Protein AF-A0A1A8HXJ2-F1 (afdb_monomer_lite)

Secondary structure (DSSP, 8-state):
-----HHHHHHHHHHHHHHHHHHHHTT-EEEEEE-SS-SS---TT----SSGGGEEEEEES-HHHHHHHHHHTTHHHHSTTS-HHHHHHHHHHHHH-HHHHHHHS-TT---SEEEETTEEEE-HHHHHHHHHSS-----SBSEEEE-GGG--EEEE-B-S--SS------HHHHHTT-S--

Radius of gyration: 18.76 Å; chains: 1; bounding box: 54×36×54 Å

Organism: Nothobranchius kuhntae (NCBI:txid321403)

InterPro domains:
  IPR025257 Deubiquitinating enzyme MINDY-3/4, conserved domain [PF13898] (4-172)
  IPR025257 Deubiquitinating enzyme MINDY-3/4, conserved domain [SM01174] (1-181)
  IPR039785 Deubiquitinating enzyme MINDY-3/4 [PTHR12473] (5-169)

Structure (mmCIF, N/CA/C/O backbone):
data_AF-A0A1A8HXJ2-F1
#
_entry.id   AF-A0A1A8HXJ2-F1
#
loop_
_atom_site.group_PDB
_atom_site.id
_atom_site.type_symbol
_atom_site.label_atom_id
_atom_site.label_alt_id
_atom_site.label_comp_id
_atom_site.label_asym_id
_atom_site.label_entity_id
_atom_site.label_seq_id
_atom_site.pdbx_PDB_ins_code
_atom_site.Cartn_x
_atom_site.Cartn_y
_atom_site.Cartn_z
_atom_site.occupancy
_atom_site.B_iso_or_equiv
_atom_site.auth_seq_id
_atom_site.auth_comp_id
_atom_site.auth_asym_id
_atom_site.auth_atom_id
_atom_site.pdbx_PDB_model_num
ATOM 1 N N . LEU A 1 1 ? -24.356 16.789 -7.206 1.00 51.78 1 LEU A N 1
ATOM 2 C CA . LEU A 1 1 ? -23.560 15.773 -6.486 1.00 51.78 1 LEU A CA 1
ATOM 3 C C . LEU A 1 1 ? -24.274 15.536 -5.166 1.00 51.78 1 LEU A C 1
ATOM 5 O O . LEU A 1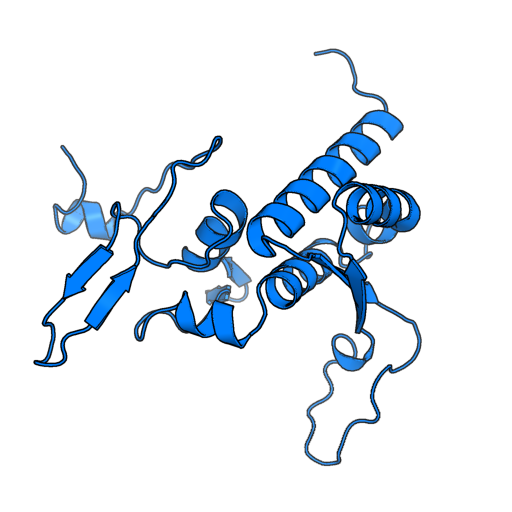 1 ? -24.433 16.498 -4.429 1.00 51.78 1 LEU A O 1
ATOM 9 N N . GLN A 1 2 ? -24.844 14.347 -4.951 1.00 54.75 2 GLN A N 1
ATOM 10 C CA . GLN A 1 2 ? -25.431 13.997 -3.651 1.00 54.75 2 GLN A CA 1
ATOM 11 C C . GLN A 1 2 ? -24.321 14.012 -2.603 1.00 54.75 2 GLN A C 1
ATOM 13 O O . GLN A 1 2 ? -23.221 13.536 -2.878 1.00 54.75 2 GLN A O 1
ATOM 18 N N . ASP A 1 3 ? -24.611 14.597 -1.446 1.00 65.38 3 ASP A N 1
ATOM 19 C CA . ASP A 1 3 ? -23.668 14.667 -0.338 1.00 65.38 3 ASP A CA 1
ATOM 20 C C . ASP A 1 3 ? -23.446 13.241 0.183 1.00 65.38 3 ASP A C 1
ATOM 22 O O . ASP A 1 3 ? -24.370 12.591 0.677 1.00 65.38 3 ASP A O 1
ATOM 26 N N . VAL A 1 4 ? -22.254 12.698 -0.058 1.00 75.69 4 VAL A N 1
ATOM 27 C CA . VAL A 1 4 ? -21.906 11.331 0.339 1.00 75.69 4 VAL A CA 1
ATOM 28 C C . VAL A 1 4 ? -21.724 11.335 1.850 1.00 75.69 4 VAL A C 1
ATOM 30 O O . VAL A 1 4 ? -20.836 12.018 2.361 1.00 75.69 4 VAL A O 1
ATOM 33 N N . GLY A 1 5 ? -22.556 10.574 2.563 1.00 86.25 5 GLY A N 1
ATOM 34 C CA . GLY A 1 5 ? -22.509 10.507 4.020 1.00 86.25 5 GLY A CA 1
ATOM 35 C C . GLY A 1 5 ? -21.140 10.052 4.531 1.00 86.25 5 GLY A C 1
ATOM 36 O O . GLY A 1 5 ? -20.445 9.269 3.883 1.00 86.25 5 GLY A O 1
ATOM 37 N N . GLN A 1 6 ? -20.75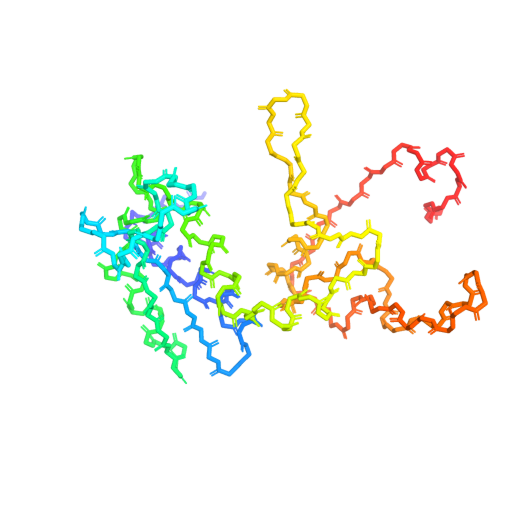7 10.505 5.727 1.00 85.00 6 GLN A N 1
ATOM 38 C CA . GLN A 1 6 ? -19.452 10.198 6.326 1.00 85.00 6 GLN A CA 1
ATOM 39 C C . GLN A 1 6 ? -19.132 8.691 6.348 1.00 85.00 6 GLN A C 1
ATOM 41 O O . GLN A 1 6 ? -18.006 8.294 6.046 1.00 85.00 6 GLN A O 1
ATOM 46 N N . GLY A 1 7 ? -20.124 7.849 6.653 1.00 89.31 7 GLY A N 1
ATOM 47 C CA . GLY A 1 7 ? -19.950 6.394 6.666 1.00 89.31 7 GLY A CA 1
ATOM 48 C C . GLY A 1 7 ? -19.700 5.792 5.280 1.00 89.31 7 GLY A C 1
ATOM 49 O O . GLY A 1 7 ? -19.017 4.777 5.166 1.00 89.31 7 GLY A O 1
ATOM 50 N N . ASP A 1 8 ? -20.201 6.415 4.214 1.00 92.00 8 ASP A N 1
ATOM 51 C CA . ASP A 1 8 ? -19.943 5.965 2.845 1.00 92.00 8 ASP A CA 1
ATOM 52 C C . ASP A 1 8 ? -18.548 6.389 2.376 1.00 92.00 8 ASP A C 1
ATOM 54 O O . ASP A 1 8 ? -17.872 5.614 1.702 1.00 92.00 8 ASP A O 1
ATOM 58 N N . GLN A 1 9 ? -18.062 7.557 2.814 1.00 92.75 9 GLN A N 1
ATOM 59 C CA . GLN A 1 9 ? -16.674 7.979 2.590 1.00 92.75 9 GLN A CA 1
ATOM 60 C C . GLN A 1 9 ? -15.676 7.035 3.274 1.00 92.75 9 GLN A C 1
ATOM 62 O O . GLN A 1 9 ? -14.678 6.650 2.672 1.00 92.75 9 GLN A O 1
ATOM 67 N N . GLU A 1 10 ? -15.951 6.626 4.515 1.00 94.50 10 GLU A N 1
ATOM 68 C CA . GLU A 1 10 ? -15.102 5.691 5.268 1.00 94.50 10 GLU A CA 1
ATOM 69 C C . GLU A 1 10 ? -15.064 4.306 4.616 1.00 94.50 10 GLU A C 1
ATOM 71 O O . GLU A 1 10 ? -13.990 3.728 4.445 1.00 94.50 10 GLU A O 1
ATOM 76 N N . LYS A 1 11 ? -16.217 3.806 4.157 1.00 95.69 11 LYS A N 1
ATOM 77 C CA . LYS A 1 11 ? -16.288 2.561 3.381 1.00 95.69 11 LYS A CA 1
ATOM 78 C C . LYS A 1 11 ? -15.525 2.663 2.064 1.00 95.69 11 LYS A C 1
ATOM 80 O O . LYS A 1 11 ? -14.815 1.724 1.718 1.00 95.69 11 LYS A O 1
ATOM 85 N N . ALA A 1 12 ? -15.673 3.768 1.334 1.00 95.88 12 ALA A N 1
ATOM 86 C CA . ALA A 1 12 ? -14.980 3.981 0.067 1.00 95.88 12 ALA A CA 1
ATOM 87 C C . ALA A 1 12 ? -13.459 4.055 0.263 1.00 95.88 12 ALA A C 1
ATOM 89 O O . ALA A 1 12 ? -12.718 3.424 -0.487 1.00 95.88 12 ALA A O 1
ATOM 90 N N . LEU A 1 13 ? -13.000 4.752 1.307 1.00 95.50 13 LEU A N 1
ATOM 91 C CA . LEU A 1 13 ? -11.587 4.808 1.670 1.00 95.50 13 LEU A CA 1
ATOM 92 C C . LEU A 1 13 ? -11.054 3.415 2.025 1.00 95.50 13 LEU A C 1
ATOM 94 O O . LEU A 1 13 ? -10.042 2.997 1.472 1.00 95.50 13 LEU A O 1
ATOM 98 N N . ALA A 1 14 ? -11.756 2.663 2.878 1.00 97.38 14 ALA A N 1
ATOM 99 C CA . ALA A 1 14 ? -11.346 1.308 3.242 1.00 97.38 14 ALA A CA 1
ATOM 100 C C . ALA A 1 14 ? -11.241 0.385 2.017 1.00 97.38 14 ALA A C 1
ATOM 102 O O . ALA A 1 14 ? -10.279 -0.373 1.903 1.00 97.38 14 ALA A O 1
ATOM 103 N N . VAL A 1 15 ? -12.189 0.488 1.076 1.00 96.75 15 VAL A N 1
ATOM 104 C CA . VAL A 1 15 ? -12.136 -0.234 -0.204 1.00 96.75 15 VAL A CA 1
ATOM 105 C C . VAL A 1 15 ? -10.891 0.166 -0.992 1.00 96.75 15 VAL A C 1
ATOM 107 O O . VAL A 1 15 ? -10.089 -0.708 -1.302 1.00 96.75 15 VAL A O 1
ATOM 110 N N . ALA A 1 16 ? -10.669 1.461 -1.229 1.00 95.38 16 ALA A N 1
ATOM 111 C CA . ALA A 1 16 ? -9.537 1.945 -2.019 1.00 95.38 16 ALA A CA 1
ATOM 112 C C . ALA A 1 16 ? -8.172 1.529 -1.437 1.00 95.38 16 ALA A C 1
ATOM 114 O O . ALA A 1 16 ? -7.292 1.074 -2.175 1.00 95.38 16 ALA A O 1
ATOM 115 N N . LEU A 1 17 ? -7.996 1.634 -0.114 1.00 96.69 17 LEU A N 1
ATOM 116 C CA . LEU A 1 17 ? -6.764 1.210 0.558 1.00 96.69 17 LEU A CA 1
ATOM 117 C C . LEU A 1 17 ? -6.584 -0.312 0.465 1.00 96.69 17 LEU A C 1
ATOM 119 O O . LEU A 1 17 ? -5.492 -0.777 0.142 1.00 96.69 17 LEU A O 1
ATOM 123 N N . SER A 1 18 ? -7.650 -1.088 0.690 1.00 96.94 18 SER A N 1
ATOM 124 C CA . SER A 1 18 ? -7.596 -2.551 0.592 1.00 96.94 18 SER A CA 1
ATOM 125 C C . SER A 1 18 ? -7.310 -3.037 -0.830 1.00 96.94 18 SER A C 1
ATOM 127 O O . SER A 1 18 ? -6.508 -3.949 -1.006 1.00 96.94 18 SER A O 1
ATOM 129 N N . ASP A 1 19 ? -7.896 -2.397 -1.845 1.00 95.25 19 ASP A N 1
ATOM 130 C CA . ASP A 1 19 ? -7.674 -2.710 -3.257 1.00 95.25 19 ASP A CA 1
ATOM 131 C C . ASP A 1 19 ? -6.219 -2.458 -3.647 1.00 95.25 19 ASP A C 1
ATOM 133 O O . ASP A 1 19 ? -5.595 -3.317 -4.267 1.00 95.25 19 ASP A O 1
ATOM 137 N N . SER A 1 20 ? -5.662 -1.325 -3.214 1.00 95.12 20 SER A N 1
ATOM 138 C CA . SER A 1 20 ? -4.266 -0.966 -3.474 1.00 95.12 20 SER A CA 1
ATOM 139 C C . SER A 1 20 ? -3.294 -1.941 -2.806 1.00 95.12 20 SER A C 1
ATOM 141 O O . SER A 1 20 ? -2.362 -2.423 -3.444 1.00 95.12 20 SER A O 1
ATOM 143 N N . LEU A 1 21 ? -3.512 -2.278 -1.529 1.00 97.00 21 LEU A N 1
ATOM 144 C CA . LEU A 1 21 ? -2.646 -3.222 -0.812 1.00 97.00 21 LEU A CA 1
ATOM 145 C C . LEU A 1 21 ? -2.724 -4.626 -1.408 1.00 97.00 21 LEU A C 1
ATOM 147 O O . LEU A 1 21 ? -1.702 -5.299 -1.526 1.00 97.00 21 LEU A O 1
ATOM 151 N N . TRP A 1 22 ? -3.920 -5.051 -1.816 1.00 96.00 22 TRP A N 1
ATOM 152 C CA . TRP A 1 22 ? -4.116 -6.340 -2.465 1.00 96.00 22 TRP A CA 1
ATOM 153 C C . TRP A 1 22 ? -3.438 -6.398 -3.836 1.00 96.00 22 TRP A C 1
ATOM 155 O O . TRP A 1 22 ? -2.777 -7.382 -4.154 1.00 96.00 22 TRP A O 1
ATOM 165 N N . LEU A 1 23 ? -3.546 -5.324 -4.623 1.00 94.44 23 LEU A N 1
ATOM 166 C CA . LEU A 1 23 ? -2.869 -5.193 -5.912 1.00 94.44 23 LEU A CA 1
ATOM 167 C C . LEU A 1 23 ? -1.343 -5.286 -5.764 1.00 94.44 23 LEU A C 1
ATOM 169 O O . LEU A 1 23 ? -0.689 -5.972 -6.542 1.00 94.44 23 LEU A O 1
ATOM 173 N N . VAL A 1 24 ? -0.782 -4.613 -4.758 1.00 94.81 24 VAL A N 1
ATOM 174 C CA . VAL A 1 24 ? 0.665 -4.583 -4.492 1.00 94.81 24 VAL A CA 1
ATOM 175 C C . VAL A 1 24 ? 1.196 -5.913 -3.959 1.00 94.81 24 VAL A C 1
ATOM 177 O O . VAL A 1 24 ? 2.299 -6.341 -4.311 1.00 94.81 24 VAL A O 1
ATOM 180 N N . GLY A 1 25 ? 0.424 -6.541 -3.078 1.00 92.62 25 GLY A N 1
ATOM 181 C CA . GLY A 1 25 ? 0.797 -7.773 -2.403 1.00 92.62 25 GLY A CA 1
ATOM 182 C C . GLY A 1 25 ? 0.562 -9.052 -3.213 1.00 92.62 25 GLY A C 1
ATOM 183 O O . GLY A 1 25 ? 1.208 -10.068 -2.951 1.00 92.62 25 GLY A O 1
ATOM 184 N N . GLU A 1 26 ? -0.304 -8.986 -4.230 1.00 87.06 26 GLU A N 1
ATOM 185 C CA . GLU A 1 26 ? -0.742 -10.073 -5.121 1.00 87.06 26 GLU A CA 1
ATOM 186 C C . GLU A 1 26 ? -1.464 -11.226 -4.393 1.00 87.06 26 GLU A C 1
ATOM 188 O O . GLU A 1 26 ? -2.660 -11.427 -4.597 1.00 87.06 26 GLU A O 1
ATOM 193 N N . GLU A 1 27 ? -0.771 -11.965 -3.523 1.00 87.88 27 GLU A N 1
ATOM 194 C CA . GLU A 1 27 ? -1.320 -13.107 -2.769 1.00 87.88 27 GLU A CA 1
ATOM 195 C C . GLU A 1 27 ? -1.633 -12.777 -1.303 1.00 87.88 27 GLU A C 1
ATOM 197 O O . GLU A 1 27 ? -2.483 -13.417 -0.683 1.00 87.88 27 GLU A O 1
ATOM 202 N N . LYS A 1 28 ? -0.922 -11.804 -0.724 1.00 95.12 28 LYS A N 1
ATOM 203 C CA . LYS A 1 28 ? -1.043 -11.407 0.685 1.00 95.12 28 LYS A CA 1
ATOM 204 C C . LYS A 1 28 ? -0.900 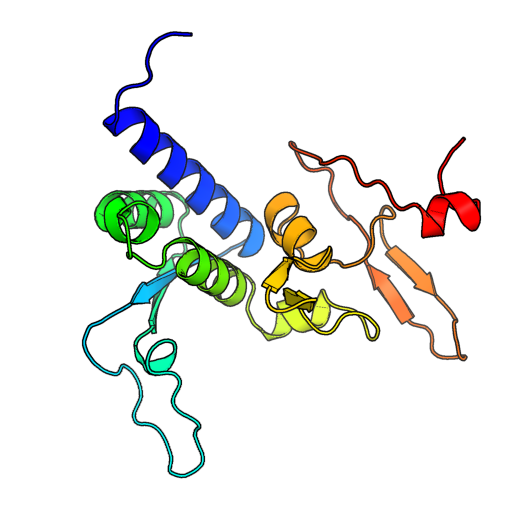-9.907 0.815 1.00 95.12 28 LYS A C 1
ATOM 206 O O . LYS A 1 28 ? -0.098 -9.315 0.109 1.00 95.12 28 LYS A O 1
ATOM 211 N N . ALA A 1 29 ? -1.586 -9.307 1.775 1.00 97.56 29 ALA A N 1
ATOM 212 C CA . ALA A 1 29 ? -1.450 -7.886 2.071 1.00 97.56 29 ALA A CA 1
ATOM 213 C C . ALA A 1 29 ? -1.079 -7.678 3.536 1.00 97.56 29 ALA A C 1
ATOM 215 O O . ALA A 1 29 ? -1.568 -8.386 4.416 1.00 97.56 29 ALA A O 1
ATOM 216 N N . THR A 1 30 ? -0.231 -6.687 3.792 1.00 97.88 30 THR A N 1
ATOM 217 C CA . THR A 1 30 ? 0.185 -6.282 5.133 1.00 97.88 30 THR A CA 1
ATOM 218 C C . THR A 1 30 ? -0.325 -4.878 5.425 1.00 97.88 30 THR A C 1
ATOM 220 O O . THR A 1 30 ? -0.035 -3.942 4.685 1.00 97.88 30 THR A O 1
ATOM 223 N N . VAL A 1 31 ? -1.057 -4.723 6.525 1.00 97.75 31 VAL A N 1
ATOM 224 C CA . VAL A 1 31 ? -1.482 -3.428 7.066 1.00 97.75 31 VAL A CA 1
ATOM 225 C C . VAL A 1 31 ? -0.592 -3.090 8.255 1.00 97.75 31 VAL A C 1
ATOM 227 O O . VAL A 1 31 ? -0.371 -3.936 9.120 1.00 97.75 31 VAL A O 1
ATOM 230 N N . THR A 1 32 ? -0.087 -1.860 8.311 1.00 97.00 32 THR A N 1
ATOM 231 C CA . THR A 1 32 ? 0.700 -1.367 9.444 1.00 97.00 32 THR A CA 1
ATOM 232 C C . THR A 1 32 ? -0.098 -0.386 10.285 1.00 97.00 32 THR A C 1
ATOM 234 O O . THR A 1 32 ? -0.686 0.545 9.735 1.00 97.00 32 THR A O 1
ATOM 237 N N . LEU A 1 33 ? -0.055 -0.550 11.605 1.00 95.31 33 LEU A N 1
ATOM 238 C CA . LEU A 1 33 ? -0.606 0.395 12.580 1.00 95.31 33 LEU A CA 1
ATOM 239 C C . LEU A 1 33 ? 0.483 0.807 13.579 1.00 95.31 33 LEU A C 1
ATOM 241 O O . LEU A 1 33 ? 1.437 0.062 13.796 1.00 95.31 33 LEU A O 1
ATOM 245 N N . VAL A 1 34 ? 0.343 1.981 14.197 1.00 93.00 34 VAL A N 1
ATOM 246 C CA . VAL A 1 34 ? 1.247 2.446 15.264 1.00 93.00 34 VAL A CA 1
ATOM 247 C C . VAL A 1 34 ? 0.686 2.054 16.626 1.00 93.00 34 VAL A C 1
ATOM 249 O O . VAL A 1 34 ? -0.480 2.317 16.923 1.00 93.00 34 VAL A O 1
ATOM 252 N N . THR A 1 35 ? 1.534 1.497 17.487 1.00 87.69 35 THR A N 1
ATOM 253 C CA . THR A 1 35 ? 1.228 1.278 18.904 1.00 87.69 35 THR A CA 1
ATOM 254 C C . THR A 1 35 ? 1.870 2.309 19.817 1.00 87.69 35 THR A C 1
ATOM 256 O O . THR A 1 35 ? 2.744 3.080 19.429 1.00 87.69 35 THR A O 1
ATOM 259 N N . LYS A 1 36 ? 1.431 2.330 21.080 1.00 83.19 36 LYS A N 1
ATOM 260 C CA . LYS A 1 36 ? 2.064 3.157 22.117 1.00 83.19 36 LYS A CA 1
ATOM 261 C C . LYS A 1 36 ? 3.449 2.623 22.485 1.00 83.19 36 LYS A C 1
ATOM 263 O O . LYS A 1 36 ? 4.382 3.409 22.651 1.00 83.19 36 LYS A O 1
ATOM 268 N N . ASP A 1 37 ? 3.556 1.301 22.569 1.00 86.19 37 ASP A N 1
ATOM 269 C CA . ASP A 1 37 ? 4.757 0.600 23.003 1.00 86.19 37 ASP A CA 1
ATOM 270 C C . ASP A 1 37 ? 5.664 0.229 21.829 1.00 86.19 37 ASP A C 1
ATOM 272 O O . ASP A 1 37 ? 5.224 0.098 20.683 1.00 86.19 37 ASP A O 1
ATOM 276 N N . TYR A 1 38 ? 6.943 0.052 22.150 1.00 84.00 38 TYR A N 1
ATOM 277 C CA . TYR A 1 38 ? 7.951 -0.454 21.231 1.00 84.00 38 TYR A CA 1
ATOM 278 C C . TYR A 1 38 ? 7.686 -1.927 20.924 1.00 84.00 38 TYR A C 1
ATOM 280 O O . TYR A 1 38 ? 7.591 -2.756 21.827 1.00 84.00 38 TYR A O 1
ATOM 288 N N . CYS A 1 39 ? 7.609 -2.251 19.639 1.00 83.94 39 CYS A N 1
ATOM 289 C CA . CYS A 1 39 ? 7.508 -3.622 19.151 1.00 83.94 39 CYS A CA 1
ATOM 290 C C . CYS A 1 39 ? 8.881 -4.301 19.059 1.00 83.94 39 CYS A C 1
ATOM 292 O O . CYS A 1 39 ? 8.959 -5.527 19.013 1.00 83.94 39 CYS A O 1
ATOM 294 N N . ILE A 1 40 ? 9.962 -3.514 19.049 1.00 82.19 40 ILE A N 1
ATOM 295 C CA . ILE A 1 40 ? 11.341 -4.004 19.002 1.00 82.19 40 ILE A CA 1
ATOM 296 C C . ILE A 1 40 ? 12.180 -3.408 20.129 1.00 82.19 40 ILE A C 1
ATOM 298 O O . ILE A 1 40 ? 11.970 -2.273 20.552 1.00 82.19 40 ILE A O 1
ATOM 302 N N . THR A 1 41 ? 13.170 -4.165 20.601 1.00 80.69 41 THR A N 1
ATOM 303 C CA . THR A 1 41 ? 14.210 -3.633 21.488 1.00 80.69 41 THR A CA 1
ATOM 304 C C . THR A 1 41 ? 15.343 -3.068 20.626 1.00 80.69 41 THR A C 1
ATOM 306 O O . THR A 1 41 ? 16.026 -3.850 19.964 1.00 80.69 41 THR A O 1
ATOM 309 N N . PRO A 1 42 ? 15.544 -1.739 20.581 1.00 77.62 42 PRO A N 1
ATOM 310 C CA . PRO A 1 42 ? 16.587 -1.136 19.757 1.00 77.62 42 PRO A CA 1
ATOM 311 C C . PRO A 1 42 ? 17.979 -1.564 20.246 1.00 77.62 42 PRO A C 1
ATOM 313 O O . PRO A 1 42 ? 18.268 -1.538 21.443 1.00 77.62 42 PRO A O 1
ATOM 316 N N . HIS A 1 43 ? 18.850 -1.962 19.318 1.00 78.56 43 HIS A N 1
ATOM 317 C CA . HIS A 1 43 ? 20.265 -2.226 19.604 1.00 78.56 43 HIS A CA 1
ATOM 318 C C . HIS A 1 43 ? 21.050 -0.912 19.776 1.00 78.56 43 HIS A C 1
ATOM 320 O O . HIS A 1 43 ? 20.582 0.140 19.349 1.00 78.56 43 HIS A O 1
ATOM 326 N N . LEU A 1 44 ? 22.253 -0.963 20.371 1.00 76.56 44 LEU A N 1
ATOM 327 C CA . LEU A 1 44 ? 23.051 0.238 20.686 1.00 76.56 44 LEU A CA 1
ATOM 328 C C . LEU A 1 44 ? 23.297 1.160 19.476 1.00 76.56 44 LEU A C 1
ATOM 330 O O . LEU A 1 44 ? 23.286 2.377 19.632 1.00 76.56 44 LEU A O 1
ATOM 334 N N . ASP A 1 45 ? 23.481 0.582 18.289 1.00 83.50 45 ASP A N 1
ATOM 335 C CA . ASP A 1 45 ? 23.800 1.327 17.063 1.00 83.50 45 ASP A CA 1
ATOM 336 C C . ASP A 1 45 ? 22.552 1.708 16.248 1.00 83.50 45 ASP A C 1
ATOM 338 O O . ASP A 1 45 ? 22.650 2.293 15.167 1.00 83.50 45 ASP A O 1
ATOM 342 N N . TYR A 1 46 ? 21.359 1.366 16.740 1.00 81.38 46 TYR A N 1
ATOM 343 C CA . TYR A 1 46 ? 20.112 1.652 16.052 1.00 81.38 46 TYR A CA 1
ATOM 344 C C . TYR A 1 46 ? 19.673 3.098 16.317 1.00 81.38 46 TYR A C 1
ATOM 346 O O . TYR A 1 46 ? 19.400 3.502 17.450 1.00 81.38 46 TYR A O 1
ATOM 354 N N . LYS A 1 47 ? 19.577 3.895 15.250 1.00 86.56 47 LYS A N 1
ATOM 355 C CA . LYS A 1 47 ? 19.101 5.276 15.331 1.00 86.56 47 LYS A CA 1
ATOM 356 C C . LYS A 1 47 ? 17.575 5.297 15.427 1.00 86.56 47 LYS A C 1
ATOM 358 O O . LYS A 1 47 ? 16.899 5.185 14.412 1.00 86.56 47 LYS A O 1
ATOM 363 N N . LEU A 1 48 ? 17.071 5.490 16.644 1.00 85.25 48 LEU A N 1
ATOM 364 C CA . LEU A 1 48 ? 15.642 5.628 16.933 1.00 85.25 48 LEU A CA 1
ATOM 365 C C . LEU A 1 48 ? 15.001 6.791 16.164 1.00 85.25 48 LEU A C 1
ATOM 367 O O . LEU A 1 48 ? 15.485 7.925 16.237 1.00 85.25 48 LEU A O 1
ATOM 371 N N . ASP A 1 49 ? 13.871 6.520 15.510 1.00 87.62 49 ASP A N 1
ATOM 372 C CA . ASP A 1 49 ? 12.974 7.544 14.961 1.00 87.62 49 ASP A CA 1
ATOM 373 C C . ASP A 1 49 ? 11.665 7.703 15.767 1.00 87.62 49 ASP A C 1
ATOM 375 O O . ASP A 1 49 ? 10.929 8.668 15.562 1.00 87.62 49 ASP A O 1
ATOM 379 N N . ASN A 1 50 ? 11.438 6.837 16.764 1.00 85.19 50 ASN A N 1
ATOM 380 C CA . ASN A 1 50 ? 10.269 6.787 17.655 1.00 85.19 50 ASN A CA 1
ATOM 381 C C . ASN A 1 50 ? 8.936 6.489 16.949 1.00 85.19 50 ASN A C 1
ATOM 383 O O . ASN A 1 50 ? 7.869 6.695 17.549 1.00 85.19 50 ASN A O 1
ATOM 387 N N . PHE A 1 51 ? 8.988 6.010 15.709 1.00 89.38 51 PHE A N 1
ATOM 388 C CA . PHE A 1 51 ? 7.838 5.705 14.874 1.00 89.38 51 PHE A CA 1
ATOM 389 C C . PHE A 1 51 ? 7.910 4.274 14.343 1.00 89.38 51 PHE A C 1
ATOM 391 O O . PHE A 1 51 ? 7.023 3.471 14.635 1.00 89.38 51 PHE A O 1
ATOM 398 N N . THR A 1 52 ? 8.967 3.929 13.607 1.00 90.06 52 THR A N 1
ATOM 399 C CA . THR A 1 52 ? 9.123 2.616 12.969 1.00 90.06 52 THR A CA 1
ATOM 400 C C . THR A 1 52 ? 9.226 1.493 13.988 1.00 90.06 52 THR A C 1
ATOM 402 O O . THR A 1 52 ? 8.700 0.405 13.764 1.00 90.06 52 THR A O 1
ATOM 405 N N . GLU A 1 53 ? 9.795 1.767 15.161 1.00 90.69 53 GLU A N 1
ATOM 406 C CA . GLU A 1 53 ? 9.938 0.778 16.229 1.00 90.69 53 GLU A CA 1
ATOM 407 C C . GLU A 1 53 ? 8.606 0.437 16.905 1.00 90.69 53 GLU A C 1
ATOM 409 O O . GLU A 1 53 ? 8.518 -0.542 17.646 1.00 90.69 53 GLU A O 1
ATOM 414 N N . LYS A 1 54 ? 7.573 1.247 16.662 1.00 92.25 54 LYS A N 1
ATOM 415 C CA . LYS A 1 54 ? 6.213 1.081 17.181 1.00 92.25 54 LYS A CA 1
ATOM 416 C C . LYS A 1 54 ? 5.238 0.570 16.120 1.00 92.25 54 LYS A C 1
ATOM 418 O O . LYS A 1 54 ? 4.035 0.535 16.374 1.00 92.25 54 LYS A O 1
ATOM 423 N N . LEU A 1 55 ? 5.717 0.216 14.925 1.00 93.75 55 LEU A N 1
ATOM 424 C CA . LEU A 1 55 ? 4.862 -0.331 13.876 1.00 93.75 55 LEU A CA 1
ATOM 425 C C . LEU A 1 55 ? 4.536 -1.798 14.158 1.00 93.75 55 LEU A C 1
ATOM 427 O O . LEU A 1 55 ? 5.425 -2.641 14.280 1.00 93.75 55 LEU A O 1
ATOM 431 N N . GLN A 1 56 ? 3.244 -2.107 14.187 1.00 94.75 56 GLN A N 1
ATOM 432 C CA . GLN A 1 56 ? 2.728 -3.469 14.153 1.00 94.75 56 GLN A CA 1
ATOM 433 C C . GLN A 1 56 ? 2.299 -3.828 12.739 1.00 94.75 56 GLN A C 1
ATOM 435 O O . GLN A 1 56 ? 1.604 -3.054 12.081 1.00 94.75 56 GLN A O 1
ATOM 440 N N . LEU A 1 57 ? 2.708 -5.011 12.286 1.00 95.62 57 LEU A N 1
ATOM 441 C CA . LEU A 1 57 ? 2.407 -5.539 10.960 1.00 95.62 57 LEU A CA 1
ATOM 442 C C . LEU A 1 57 ? 1.330 -6.619 11.084 1.00 95.62 57 LEU A C 1
ATOM 444 O O . LEU A 1 57 ? 1.507 -7.598 11.808 1.00 95.62 57 LEU A O 1
ATOM 448 N N . PHE A 1 58 ? 0.243 -6.458 10.337 1.00 97.25 58 PHE A N 1
ATOM 449 C CA . PHE A 1 58 ? -0.852 -7.418 10.252 1.00 97.25 58 PHE A CA 1
ATOM 450 C C . PHE A 1 58 ? -0.937 -7.941 8.823 1.00 97.25 58 PHE A C 1
ATOM 452 O O . PHE A 1 58 ? -1.272 -7.183 7.915 1.00 97.25 58 PHE A O 1
ATOM 459 N N . THR A 1 59 ? -0.616 -9.217 8.616 1.00 97.31 59 THR A N 1
ATOM 460 C CA . THR A 1 59 ? -0.615 -9.843 7.288 1.00 97.31 59 THR A CA 1
ATOM 461 C C . THR A 1 59 ? -1.846 -10.722 7.110 1.00 97.31 59 THR A C 1
ATOM 463 O O . THR A 1 59 ? -2.164 -11.541 7.971 1.00 97.31 59 THR A O 1
ATOM 466 N N . PHE A 1 60 ? -2.504 -10.581 5.965 1.00 98.00 60 PHE A N 1
ATOM 467 C CA . PHE A 1 60 ? -3.739 -11.272 5.614 1.00 98.00 60 PHE A CA 1
ATOM 468 C C . PHE A 1 60 ? -3.579 -12.005 4.281 1.00 98.00 60 PHE A C 1
ATOM 470 O O . PHE A 1 60 ? -2.877 -11.537 3.384 1.00 98.00 60 PHE A O 1
ATOM 477 N N . ASP A 1 61 ? -4.269 -13.134 4.147 1.00 97.31 61 ASP A N 1
ATOM 478 C CA . ASP A 1 61 ? -4.327 -13.979 2.948 1.00 97.31 61 ASP A CA 1
ATOM 479 C C . ASP A 1 61 ? -5.686 -13.896 2.228 1.00 97.31 61 ASP A C 1
ATOM 481 O O . ASP A 1 61 ? -5.925 -14.600 1.246 1.00 97.31 61 ASP A O 1
ATOM 485 N N . LYS A 1 62 ? -6.578 -13.008 2.687 1.00 96.88 62 LYS A N 1
ATOM 486 C CA . LYS A 1 62 ? -7.881 -12.735 2.073 1.00 96.88 62 LYS A CA 1
ATOM 487 C C . LYS A 1 62 ? -8.156 -11.243 1.998 1.00 96.88 62 LYS A C 1
ATOM 489 O O . LYS A 1 62 ? -8.080 -10.527 2.996 1.00 96.88 62 LYS A O 1
ATOM 494 N N . LYS A 1 63 ? -8.574 -10.790 0.816 1.00 96.12 63 LYS A N 1
ATOM 495 C CA . LYS A 1 63 ? -8.882 -9.382 0.543 1.00 96.12 63 LYS A CA 1
ATOM 496 C C . LYS A 1 63 ? -9.983 -8.823 1.446 1.00 96.12 63 LYS A C 1
ATOM 498 O O . LYS A 1 63 ? -9.871 -7.701 1.935 1.00 96.12 63 LYS A O 1
ATOM 503 N N . ASP A 1 64 ? -11.027 -9.611 1.690 1.00 96.94 64 ASP A N 1
ATOM 504 C CA . ASP A 1 64 ? -12.150 -9.187 2.532 1.00 96.94 64 ASP A CA 1
ATOM 505 C C . ASP A 1 64 ? -11.728 -8.952 3.989 1.00 96.94 64 ASP A C 1
ATOM 507 O O . ASP A 1 64 ? -12.225 -8.019 4.623 1.00 96.94 64 ASP A O 1
ATOM 511 N N . ASP A 1 65 ? -10.762 -9.726 4.496 1.00 97.88 65 ASP A N 1
ATOM 512 C CA . ASP A 1 65 ? -10.232 -9.559 5.852 1.00 97.88 65 ASP A CA 1
ATOM 513 C C . ASP A 1 65 ? -9.400 -8.274 5.966 1.00 97.88 65 ASP A C 1
ATOM 515 O O . ASP A 1 65 ? -9.557 -7.532 6.935 1.00 97.88 65 ASP A O 1
ATOM 519 N N . VAL A 1 66 ? -8.606 -7.938 4.939 1.00 97.75 66 VAL A N 1
ATOM 520 C CA . VAL A 1 66 ? -7.885 -6.651 4.847 1.00 97.75 66 VAL A CA 1
ATOM 521 C C . VAL A 1 66 ? -8.870 -5.488 4.877 1.00 97.75 66 VAL A C 1
ATOM 523 O O . VAL A 1 66 ? -8.711 -4.546 5.652 1.00 97.75 66 VAL A O 1
ATOM 526 N N . ARG A 1 67 ? -9.915 -5.554 4.043 1.00 97.88 67 ARG A N 1
ATOM 527 C CA . ARG A 1 67 ? -10.938 -4.509 3.957 1.00 97.88 67 ARG A CA 1
ATOM 528 C C . ARG A 1 67 ? -11.651 -4.318 5.291 1.00 97.88 67 ARG A C 1
ATOM 530 O O . ARG A 1 67 ? -11.837 -3.180 5.719 1.00 97.88 67 ARG A O 1
ATOM 537 N N . LYS A 1 68 ? -12.055 -5.414 5.938 1.00 97.88 68 LYS A N 1
ATOM 538 C CA . LYS A 1 68 ? -12.705 -5.373 7.249 1.00 97.88 68 LYS A CA 1
ATOM 539 C C . LYS A 1 68 ? -11.773 -4.777 8.302 1.00 97.88 68 LYS A C 1
ATOM 541 O O . LYS A 1 68 ? -12.179 -3.866 9.012 1.00 97.88 68 LYS A O 1
ATOM 546 N N . PHE A 1 69 ? -10.518 -5.217 8.336 1.00 98.12 69 PHE A N 1
ATOM 547 C CA . PHE A 1 69 ? -9.524 -4.713 9.276 1.00 98.12 69 PHE A CA 1
ATOM 548 C C . PHE A 1 69 ? -9.277 -3.207 9.117 1.00 98.12 69 PHE A C 1
ATOM 550 O O . PHE A 1 69 ? -9.266 -2.486 10.112 1.00 98.12 69 PHE A O 1
ATOM 557 N N . ILE A 1 70 ? -9.128 -2.713 7.883 1.00 97.69 70 ILE A N 1
ATOM 558 C CA . ILE A 1 70 ? -8.957 -1.276 7.617 1.00 97.69 70 ILE A CA 1
ATOM 559 C C . ILE A 1 70 ? -10.202 -0.491 8.028 1.00 97.69 70 ILE A C 1
ATOM 561 O O . ILE A 1 70 ? -10.070 0.584 8.603 1.00 97.69 70 ILE A O 1
ATOM 565 N N . LEU A 1 71 ? -11.403 -1.011 7.755 1.00 97.38 71 LEU A N 1
ATOM 566 C CA . LEU A 1 71 ? -12.646 -0.347 8.141 1.00 97.38 71 LEU A CA 1
ATOM 567 C C . LEU A 1 71 ? -12.791 -0.252 9.668 1.00 97.38 71 LEU A C 1
ATOM 569 O O . LEU A 1 71 ? -13.142 0.811 10.176 1.00 97.38 71 LEU A O 1
ATOM 573 N N . ASP A 1 72 ? -12.460 -1.322 10.394 1.00 97.38 72 ASP A N 1
ATOM 574 C CA . ASP A 1 72 ? -12.487 -1.356 11.862 1.00 97.38 72 ASP A CA 1
ATOM 575 C C . ASP A 1 72 ? -11.464 -0.377 12.482 1.00 97.38 72 ASP A C 1
ATOM 577 O O . ASP A 1 72 ? -11.686 0.148 13.572 1.00 97.38 72 ASP A O 1
ATOM 581 N N . HIS A 1 73 ? -10.374 -0.072 11.765 1.00 96.69 73 HIS A N 1
ATOM 582 C CA . HIS A 1 73 ? -9.304 0.846 12.186 1.00 96.69 73 HIS A CA 1
ATOM 583 C C . HIS A 1 73 ? -9.250 2.133 11.348 1.00 96.69 73 HIS A C 1
ATOM 585 O O . HIS A 1 73 ? -8.201 2.773 11.252 1.00 96.69 73 HIS A O 1
ATOM 591 N N . ILE A 1 74 ? -10.367 2.546 10.737 1.00 95.88 74 ILE A N 1
ATOM 592 C CA . ILE A 1 74 ? -10.372 3.630 9.739 1.00 95.88 74 ILE A CA 1
ATOM 593 C C . ILE A 1 74 ? -9.856 4.964 10.292 1.00 95.88 74 ILE A C 1
ATOM 595 O O . ILE A 1 74 ? -9.263 5.759 9.560 1.00 95.88 74 ILE A O 1
ATOM 599 N N . GLN A 1 75 ? -10.021 5.194 11.597 1.00 94.69 75 GLN A N 1
ATOM 600 C CA . GLN A 1 75 ? -9.545 6.408 12.260 1.00 94.69 75 GLN A CA 1
ATOM 601 C C . GLN A 1 75 ? -8.020 6.541 12.194 1.00 94.69 75 GLN A C 1
ATOM 603 O O . GLN A 1 75 ? -7.522 7.644 12.001 1.00 94.69 75 GLN A O 1
ATOM 608 N N . CYS A 1 76 ? -7.275 5.430 12.187 1.00 94.50 76 CYS A N 1
ATOM 609 C CA . CYS A 1 76 ? -5.822 5.445 12.001 1.00 94.50 76 CYS A CA 1
ATOM 610 C C . CYS A 1 76 ? -5.383 5.978 10.626 1.00 94.50 76 CYS A C 1
ATOM 612 O O . CYS A 1 76 ? -4.218 6.320 10.450 1.00 94.50 76 CYS A O 1
ATOM 614 N N . PHE A 1 77 ? -6.289 6.039 9.646 1.00 94.25 77 PHE A N 1
ATOM 615 C CA . PHE A 1 77 ? -5.988 6.512 8.294 1.00 94.25 77 PHE A CA 1
ATOM 616 C C . PHE A 1 77 ? -6.626 7.863 7.959 1.00 94.25 77 PHE A C 1
ATOM 618 O O . PHE A 1 77 ? -6.190 8.519 7.012 1.00 94.25 77 PHE A O 1
ATOM 625 N N . LYS A 1 78 ? -7.655 8.271 8.707 1.00 92.75 78 LYS A N 1
ATOM 626 C CA . LYS A 1 78 ? -8.483 9.446 8.405 1.00 92.75 78 LYS A CA 1
ATOM 627 C C . LYS A 1 78 ? -8.380 10.553 9.453 1.00 92.75 78 LYS A C 1
ATOM 629 O O . LYS A 1 78 ? -8.523 11.719 9.094 1.00 92.75 78 LYS A O 1
ATOM 634 N N . GLU A 1 79 ? -8.185 10.213 10.725 1.00 91.50 79 GLU A N 1
ATOM 635 C CA . GLU A 1 79 ? -8.221 11.189 11.816 1.00 91.50 79 GLU A CA 1
ATOM 636 C C . GLU A 1 79 ? -7.041 12.166 11.722 1.00 91.50 79 GLU A C 1
ATOM 638 O O . GLU A 1 79 ? -5.941 11.816 11.277 1.00 91.50 79 GLU A O 1
ATOM 643 N N . GLU A 1 80 ? -7.260 13.414 12.127 1.00 88.06 80 GLU A N 1
ATOM 644 C CA . GLU A 1 80 ? -6.203 14.418 12.155 1.00 88.06 80 GLU A CA 1
ATOM 645 C C . GLU A 1 80 ? -5.085 13.981 13.118 1.00 88.06 80 GLU A C 1
ATOM 647 O O . GLU A 1 80 ? -5.333 13.620 14.264 1.00 88.06 80 GLU A O 1
ATOM 652 N N . GLY A 1 81 ? -3.839 13.959 12.635 1.00 85.69 81 GLY A N 1
ATOM 653 C CA . GLY A 1 81 ? -2.690 13.479 13.414 1.00 85.69 81 GLY A CA 1
ATOM 654 C C . GLY A 1 81 ? -2.489 11.956 13.430 1.00 85.69 81 GLY A C 1
ATOM 655 O O . GLY A 1 81 ? -1.501 11.495 13.988 1.00 85.69 81 GLY A O 1
ATOM 656 N N . SER A 1 82 ? -3.344 11.169 12.767 1.00 84.62 82 SER A N 1
ATOM 657 C CA . SER A 1 82 ? -3.261 9.693 12.741 1.00 84.62 82 SER A CA 1
ATOM 658 C C . SER A 1 82 ? -2.070 9.105 11.971 1.00 84.62 82 SER A C 1
ATOM 660 O O . SER A 1 82 ? -1.865 7.894 11.977 1.00 84.62 82 SER A O 1
ATOM 662 N N . HIS A 1 83 ? -1.263 9.939 11.305 1.00 92.19 83 HIS A N 1
ATOM 663 C CA . HIS A 1 83 ? -0.153 9.506 10.447 1.00 92.19 83 HIS A CA 1
ATOM 664 C C . HIS A 1 83 ? -0.584 8.543 9.314 1.00 92.19 83 HIS A C 1
ATOM 666 O O . HIS A 1 83 ? 0.237 7.795 8.781 1.00 92.19 83 HIS A O 1
ATOM 672 N N . GLY A 1 84 ? -1.853 8.595 8.890 1.00 94.25 84 GLY A N 1
ATOM 673 C CA . GLY A 1 84 ? -2.448 7.661 7.929 1.00 94.25 84 GLY A CA 1
ATOM 674 C C . GLY A 1 84 ? -1.691 7.493 6.608 1.00 94.25 84 GLY A C 1
ATOM 675 O O . GLY A 1 84 ? -1.549 6.377 6.117 1.00 94.25 84 GLY A O 1
ATOM 676 N N . VAL A 1 85 ? -1.140 8.577 6.050 1.00 93.31 85 VAL A N 1
ATOM 677 C CA . VAL A 1 85 ? -0.388 8.529 4.780 1.00 93.31 85 VAL A CA 1
ATOM 678 C C . VAL A 1 85 ? 0.895 7.708 4.912 1.00 93.31 85 VAL A C 1
ATOM 680 O O . VAL A 1 85 ? 1.182 6.865 4.064 1.00 93.31 85 VAL A O 1
ATOM 683 N N . ILE A 1 86 ? 1.669 7.930 5.978 1.00 93.31 86 ILE A N 1
ATOM 684 C CA . ILE A 1 86 ? 2.929 7.210 6.189 1.00 93.31 86 ILE A CA 1
ATOM 685 C C . ILE A 1 86 ? 2.670 5.762 6.627 1.00 93.31 86 ILE A C 1
ATOM 687 O O . ILE A 1 86 ? 3.369 4.859 6.174 1.00 93.31 86 ILE A O 1
ATOM 691 N N . LEU A 1 87 ? 1.614 5.514 7.411 1.00 95.94 87 LEU A N 1
ATOM 692 C CA . LEU A 1 87 ? 1.133 4.163 7.715 1.00 95.94 87 LEU A CA 1
ATOM 693 C C . LEU A 1 87 ? 0.758 3.402 6.444 1.00 95.94 87 LEU A C 1
ATOM 695 O O . LEU A 1 87 ? 1.148 2.254 6.250 1.00 95.94 87 LEU A O 1
ATOM 699 N N . PHE A 1 88 ? 0.031 4.045 5.537 1.00 96.81 88 PHE A N 1
ATOM 700 C CA . PHE A 1 88 ? -0.325 3.424 4.273 1.00 96.81 88 PHE A CA 1
ATOM 701 C C . PHE A 1 88 ? 0.909 3.145 3.406 1.00 96.81 88 PHE A C 1
ATOM 703 O O . PHE A 1 88 ? 1.019 2.062 2.836 1.00 96.81 88 PHE A O 1
ATOM 710 N N . LEU A 1 89 ? 1.887 4.057 3.373 1.00 95.81 89 LEU A N 1
ATOM 711 C CA . LEU A 1 89 ? 3.152 3.826 2.672 1.00 95.81 89 LEU A CA 1
ATOM 712 C C . LEU A 1 89 ? 3.905 2.602 3.215 1.00 95.81 89 LEU A C 1
ATOM 714 O O . LEU A 1 89 ? 4.333 1.755 2.431 1.00 95.81 89 LEU A O 1
ATOM 718 N N . TYR A 1 90 ? 4.032 2.469 4.538 1.00 96.19 90 TYR A N 1
ATOM 719 C CA . TYR A 1 90 ? 4.640 1.280 5.139 1.00 96.19 90 TYR A CA 1
ATOM 720 C C . TYR A 1 90 ? 3.839 0.012 4.837 1.00 96.19 90 TYR A C 1
ATOM 722 O O . TYR A 1 90 ? 4.430 -1.008 4.491 1.00 96.19 90 TYR A O 1
ATOM 730 N N . SER A 1 91 ? 2.507 0.087 4.860 1.00 97.56 91 SER A N 1
ATOM 731 C CA . SER A 1 91 ? 1.627 -1.023 4.471 1.00 97.56 91 SER A CA 1
ATOM 732 C C . SER A 1 91 ? 1.895 -1.486 3.032 1.00 97.56 91 SER A C 1
ATOM 734 O O . SER A 1 91 ? 2.016 -2.685 2.782 1.00 97.56 91 SER A O 1
ATOM 736 N N . LEU A 1 92 ? 2.075 -0.558 2.083 1.00 97.06 92 LEU A N 1
ATOM 737 C CA . LEU A 1 92 ? 2.416 -0.876 0.689 1.00 97.06 92 LEU A CA 1
ATOM 738 C C . LEU A 1 92 ? 3.790 -1.545 0.580 1.00 97.06 92 LEU A C 1
ATOM 740 O O . LEU A 1 92 ? 3.915 -2.583 -0.066 1.00 97.06 92 LEU A O 1
ATOM 744 N N . ILE A 1 93 ? 4.807 -0.991 1.246 1.00 95.56 93 ILE A N 1
ATOM 745 C CA . ILE A 1 93 ? 6.173 -1.539 1.246 1.00 95.56 93 ILE A CA 1
ATOM 746 C C . ILE A 1 93 ? 6.187 -2.953 1.842 1.00 95.56 93 ILE A C 1
ATOM 748 O O . ILE A 1 93 ? 6.776 -3.866 1.264 1.00 95.56 93 ILE A O 1
ATOM 752 N N . CYS A 1 94 ? 5.508 -3.163 2.971 1.00 95.94 94 CYS A N 1
ATOM 753 C CA . CYS A 1 94 ? 5.425 -4.464 3.628 1.00 95.94 94 CYS A CA 1
ATOM 754 C C . CYS A 1 94 ? 4.576 -5.473 2.844 1.00 95.94 94 CYS A C 1
ATOM 756 O O . CYS A 1 94 ? 4.887 -6.660 2.872 1.00 95.94 94 CYS A O 1
ATOM 758 N N . SER A 1 95 ? 3.533 -5.025 2.138 1.00 96.88 95 SER A N 1
ATOM 759 C CA . SER A 1 95 ? 2.748 -5.882 1.236 1.00 96.88 95 SER A CA 1
ATOM 760 C C . SER A 1 95 ? 3.581 -6.319 0.035 1.00 96.88 95 SER A C 1
ATOM 762 O O . SER A 1 95 ? 3.576 -7.494 -0.318 1.00 96.88 95 SER A O 1
ATOM 764 N N . ARG A 1 96 ? 4.357 -5.396 -0.554 1.00 95.12 96 ARG A N 1
ATOM 765 C CA . ARG A 1 96 ? 5.257 -5.718 -1.666 1.00 95.12 96 ARG A CA 1
ATOM 766 C C . ARG A 1 96 ? 6.415 -6.602 -1.228 1.00 95.12 96 ARG A C 1
ATOM 768 O O . ARG A 1 96 ? 6.841 -7.434 -2.014 1.00 95.12 96 ARG A O 1
ATOM 775 N N . THR A 1 97 ? 6.880 -6.460 0.015 1.00 94.19 97 THR A N 1
ATOM 776 C CA . THR A 1 97 ? 8.145 -6.978 0.573 1.00 94.19 97 THR A CA 1
ATOM 777 C C . THR A 1 97 ? 9.381 -6.244 0.051 1.00 94.19 97 THR A C 1
ATOM 779 O O . THR A 1 97 ? 9.407 -5.767 -1.083 1.00 94.19 97 THR A O 1
ATOM 782 N N . LEU A 1 98 ? 10.427 -6.152 0.881 1.00 91.25 98 LEU A N 1
ATOM 783 C CA . LEU A 1 98 ? 11.648 -5.414 0.537 1.00 91.25 98 LEU A CA 1
ATOM 784 C C . LEU A 1 98 ? 12.412 -6.040 -0.631 1.00 91.25 98 LEU A C 1
ATOM 786 O O . LEU A 1 98 ? 12.964 -5.301 -1.440 1.00 91.25 98 LEU A O 1
ATOM 790 N N . ASP A 1 99 ? 12.435 -7.368 -0.734 1.00 91.12 99 ASP A N 1
ATOM 791 C CA . ASP A 1 99 ? 13.162 -8.060 -1.801 1.00 91.12 99 ASP A CA 1
ATOM 792 C C . ASP A 1 99 ? 12.510 -7.794 -3.160 1.00 91.12 99 ASP A C 1
ATOM 794 O O . ASP A 1 99 ? 13.156 -7.283 -4.069 1.00 91.12 99 ASP A O 1
ATOM 798 N N . ARG A 1 100 ? 11.188 -7.983 -3.263 1.00 91.69 100 ARG A N 1
ATOM 799 C CA . ARG A 1 100 ? 10.455 -7.692 -4.505 1.00 91.69 100 ARG A CA 1
ATOM 800 C C . ARG A 1 100 ? 10.450 -6.204 -4.843 1.00 91.69 100 ARG A C 1
ATOM 802 O O . ARG A 1 100 ? 10.431 -5.846 -6.015 1.00 91.69 100 ARG A O 1
ATOM 809 N N . LEU A 1 101 ? 10.444 -5.330 -3.833 1.00 91.75 101 LEU A N 1
ATOM 810 C CA . LEU A 1 101 ? 10.551 -3.889 -4.050 1.00 91.75 101 LEU A CA 1
ATOM 811 C C . LEU A 1 101 ? 11.928 -3.515 -4.615 1.00 91.75 101 LEU A C 1
ATOM 813 O O . LEU A 1 101 ? 12.005 -2.664 -5.491 1.00 91.75 101 LEU A O 1
ATOM 817 N N . ARG A 1 102 ? 13.008 -4.152 -4.148 1.00 89.19 102 ARG A N 1
ATOM 818 C CA . ARG A 1 102 ? 14.355 -3.962 -4.710 1.00 89.19 102 ARG A CA 1
ATOM 819 C C . ARG A 1 102 ? 14.446 -4.460 -6.148 1.00 89.19 102 ARG A C 1
ATOM 821 O O . ARG A 1 102 ? 15.081 -3.789 -6.948 1.00 89.19 102 ARG A O 1
ATOM 828 N N . ASP A 1 103 ? 13.787 -5.572 -6.464 1.00 88.06 103 ASP A N 1
ATOM 829 C CA . ASP A 1 103 ? 13.733 -6.114 -7.828 1.00 88.06 103 ASP A CA 1
ATOM 830 C C . ASP A 1 103 ? 12.908 -5.241 -8.790 1.00 88.06 103 ASP A C 1
ATOM 832 O O . ASP A 1 103 ? 13.147 -5.247 -9.997 1.00 88.06 103 ASP A O 1
ATOM 836 N N . ASP A 1 104 ? 11.914 -4.509 -8.274 1.00 88.69 104 ASP A N 1
ATOM 837 C CA . ASP A 1 104 ? 11.107 -3.576 -9.067 1.00 88.69 104 ASP A CA 1
ATOM 838 C C . ASP A 1 104 ? 11.871 -2.292 -9.425 1.00 88.69 104 ASP A C 1
ATOM 840 O O . ASP A 1 104 ? 11.603 -1.672 -10.458 1.00 88.69 104 ASP A O 1
ATOM 844 N N . LEU A 1 105 ? 12.786 -1.876 -8.550 1.00 87.00 105 LEU A N 1
ATOM 845 C CA . LEU A 1 105 ? 13.610 -0.688 -8.718 1.00 87.00 105 LEU A CA 1
ATOM 846 C C . LEU A 1 105 ? 14.802 -0.973 -9.645 1.00 87.00 105 LEU A C 1
ATOM 848 O O . LEU A 1 105 ? 15.261 -2.104 -9.785 1.00 87.00 105 LEU A O 1
ATOM 852 N N . ASP A 1 106 ? 15.330 0.073 -10.279 1.00 77.00 106 ASP A N 1
ATOM 853 C CA . ASP A 1 106 ? 16.532 -0.020 -11.108 1.00 77.00 106 ASP A CA 1
ATOM 854 C C . ASP A 1 106 ? 17.736 0.657 -10.438 1.00 77.00 106 ASP A C 1
ATOM 856 O O . ASP A 1 106 ? 17.630 1.299 -9.391 1.00 77.00 106 ASP A O 1
ATOM 860 N N . SER A 1 107 ? 18.917 0.523 -11.049 1.00 69.94 107 SER A N 1
ATOM 861 C CA . SER A 1 107 ? 20.157 1.120 -10.535 1.00 69.94 107 SER A CA 1
ATOM 862 C C . SER A 1 107 ? 20.109 2.642 -10.409 1.00 69.94 107 SER A C 1
ATOM 864 O O . SER A 1 107 ? 20.923 3.216 -9.689 1.00 69.94 107 SER A O 1
ATOM 866 N N . ASN A 1 108 ? 19.195 3.291 -11.132 1.00 69.75 108 ASN A N 1
ATOM 867 C CA . ASN A 1 108 ? 19.108 4.742 -11.221 1.00 69.75 108 ASN A CA 1
ATOM 868 C C . ASN A 1 108 ? 18.055 5.298 -10.252 1.00 69.75 108 ASN A C 1
ATOM 870 O O . ASN A 1 108 ? 18.070 6.492 -9.956 1.00 69.75 108 ASN A O 1
ATOM 874 N N . THR A 1 109 ? 17.174 4.441 -9.725 1.00 76.00 109 THR A N 1
ATOM 875 C CA . THR A 1 109 ? 16.092 4.811 -8.812 1.00 76.00 109 THR A CA 1
ATOM 876 C C . THR A 1 109 ? 16.047 3.858 -7.622 1.00 76.00 109 THR A C 1
ATOM 878 O O . THR A 1 109 ? 15.260 2.925 -7.587 1.00 76.00 109 THR A O 1
ATOM 881 N N . SER A 1 110 ? 16.851 4.117 -6.591 1.00 77.75 110 SER A N 1
ATOM 882 C CA . SER A 1 110 ? 16.881 3.305 -5.362 1.00 77.75 110 SER A CA 1
ATOM 883 C C . SER A 1 110 ? 15.883 3.741 -4.280 1.00 77.75 110 SER A C 1
ATOM 885 O O . SER A 1 110 ? 15.851 3.156 -3.196 1.00 77.75 110 SER A O 1
ATOM 887 N N . HIS A 1 111 ? 15.097 4.795 -4.522 1.00 85.12 111 HIS A N 1
ATOM 888 C CA . HIS A 1 111 ? 14.268 5.440 -3.502 1.00 85.12 111 HIS A CA 1
ATOM 889 C C . HIS A 1 111 ? 12.836 5.679 -3.992 1.00 85.12 111 HIS A C 1
ATOM 891 O O . HIS A 1 111 ? 12.613 6.083 -5.129 1.00 85.12 111 HIS A O 1
ATOM 897 N N . LEU A 1 112 ? 11.857 5.479 -3.102 1.00 89.12 112 LEU A N 1
ATOM 898 C CA . LEU A 1 112 ? 10.441 5.776 -3.372 1.00 89.12 112 LEU A CA 1
ATOM 899 C C . LEU A 1 112 ? 10.085 7.250 -3.142 1.00 89.12 112 LEU A C 1
ATOM 901 O O . LEU A 1 112 ? 9.141 7.762 -3.743 1.00 89.12 112 LEU A O 1
ATOM 905 N N . LEU A 1 113 ? 10.839 7.928 -2.277 1.00 90.62 113 LEU A N 1
ATOM 906 C CA . LEU A 1 113 ? 10.655 9.331 -1.925 1.00 90.62 113 LEU A CA 1
ATOM 907 C C . LEU A 1 113 ? 11.950 10.100 -2.180 1.00 90.62 113 LEU A C 1
ATOM 909 O O . LEU A 1 113 ? 13.037 9.615 -1.867 1.00 90.62 113 LEU A O 1
ATOM 913 N N . HIS A 1 114 ? 11.817 11.313 -2.703 1.00 86.06 114 HIS A N 1
ATOM 914 C CA . HIS A 1 114 ? 12.908 12.248 -2.934 1.00 86.06 114 HIS A CA 1
ATOM 915 C C . HIS A 1 114 ? 12.741 13.479 -2.049 1.00 86.06 114 HIS A C 1
ATOM 917 O O . HIS A 1 114 ? 11.687 14.113 -2.074 1.00 86.06 114 HIS A O 1
ATOM 923 N N . LEU A 1 115 ? 13.771 13.847 -1.290 1.00 85.00 115 LEU A N 1
ATOM 924 C CA . LEU A 1 115 ? 13.773 15.100 -0.538 1.00 85.00 115 LEU A CA 1
ATOM 925 C C . LEU A 1 115 ? 14.216 16.243 -1.460 1.00 85.00 115 LEU A C 1
ATOM 927 O O . LEU A 1 115 ? 15.378 16.304 -1.853 1.00 85.00 115 LEU A O 1
ATOM 931 N N . SER A 1 116 ? 13.305 17.165 -1.766 1.00 82.38 116 SER A N 1
ATOM 932 C CA . SER A 1 116 ? 13.569 18.356 -2.577 1.00 82.38 116 SER A CA 1
ATOM 933 C C . SER A 1 116 ? 13.030 19.604 -1.888 1.00 82.38 116 SER A C 1
ATOM 935 O O . SER A 1 116 ? 11.880 19.642 -1.453 1.00 82.38 116 SER A O 1
ATOM 937 N N . LEU A 1 117 ? 13.873 20.636 -1.770 1.00 80.94 117 LEU A N 1
ATOM 938 C CA . LEU A 1 117 ? 13.516 21.942 -1.191 1.00 80.94 117 LEU A CA 1
ATOM 939 C C . LEU A 1 117 ? 12.832 21.851 0.192 1.00 80.94 117 LEU A C 1
ATOM 941 O O . LEU A 1 117 ? 11.930 22.624 0.502 1.00 80.94 117 LEU A O 1
ATOM 945 N N . GLY A 1 118 ? 13.254 20.893 1.026 1.00 80.44 118 GLY A N 1
ATOM 946 C CA . GLY A 1 118 ? 12.708 20.688 2.373 1.00 80.44 118 GLY A CA 1
ATOM 947 C C . GLY A 1 118 ? 11.390 19.906 2.434 1.00 80.44 118 GLY A C 1
ATOM 948 O O . GLY A 1 118 ? 10.855 19.745 3.525 1.00 80.44 118 GLY A O 1
ATOM 949 N N . ASN A 1 119 ? 10.890 19.390 1.307 1.00 80.69 119 ASN A N 1
ATOM 950 C CA . ASN A 1 119 ? 9.698 18.544 1.236 1.00 80.69 119 ASN A CA 1
ATOM 951 C C . ASN A 1 119 ? 9.998 17.199 0.564 1.00 80.69 119 ASN A C 1
ATOM 953 O O . ASN A 1 119 ? 10.925 17.081 -0.237 1.00 80.69 119 ASN A O 1
ATOM 957 N N . PHE A 1 120 ? 9.194 16.181 0.868 1.00 84.06 120 PHE A N 1
ATOM 958 C CA . PHE A 1 120 ? 9.269 14.891 0.185 1.00 84.06 120 PHE A CA 1
ATOM 959 C C . PHE A 1 120 ? 8.355 14.874 -1.039 1.00 84.06 120 PHE A C 1
ATOM 961 O O . PHE A 1 120 ? 7.175 15.208 -0.952 1.00 84.06 120 PHE A O 1
ATOM 968 N N . VAL A 1 121 ? 8.905 14.451 -2.172 1.00 86.06 121 VAL A N 1
ATOM 969 C CA . VAL A 1 121 ? 8.191 14.225 -3.429 1.00 86.06 121 VAL A CA 1
ATOM 970 C C . VAL A 1 121 ? 8.212 12.731 -3.736 1.00 86.06 121 VAL A C 1
ATOM 972 O O . VAL A 1 121 ? 9.229 12.064 -3.546 1.00 86.06 121 VAL A O 1
ATOM 975 N N . CYS A 1 122 ? 7.093 12.194 -4.212 1.00 87.06 122 CYS A N 1
ATOM 976 C CA . CYS A 1 122 ? 7.008 10.799 -4.632 1.00 87.06 122 CYS A CA 1
ATOM 977 C C . CYS A 1 122 ? 7.790 10.582 -5.933 1.00 87.06 122 CYS A C 1
ATOM 979 O O . CYS A 1 122 ? 7.578 11.300 -6.912 1.00 87.06 122 CYS A O 1
ATOM 981 N N . HIS A 1 123 ? 8.652 9.565 -5.970 1.00 88.81 123 HIS A N 1
ATOM 982 C CA . HIS A 1 123 ? 9.218 9.093 -7.229 1.00 88.81 123 HIS A CA 1
ATOM 983 C C . HIS A 1 123 ? 8.157 8.376 -8.066 1.00 88.81 123 HIS A C 1
ATOM 985 O O . HIS A 1 123 ? 7.167 7.851 -7.550 1.00 88.81 123 HIS A O 1
ATOM 991 N N . GLN A 1 124 ? 8.430 8.284 -9.367 1.00 87.31 124 GLN A N 1
ATOM 992 C CA . GLN A 1 124 ? 7.615 7.532 -10.314 1.00 87.31 124 GLN A CA 1
ATOM 993 C C . GLN A 1 124 ? 7.350 6.096 -9.846 1.00 87.31 124 GLN A C 1
ATOM 995 O O . GLN A 1 124 ? 6.221 5.625 -9.920 1.00 87.31 124 GLN A O 1
ATOM 1000 N N . ALA A 1 125 ? 8.365 5.442 -9.280 1.00 90.94 125 ALA A N 1
ATOM 1001 C CA . ALA A 1 125 ? 8.259 4.104 -8.714 1.00 90.94 125 ALA A CA 1
ATOM 1002 C C . ALA A 1 125 ? 7.111 3.966 -7.696 1.00 90.94 125 ALA A C 1
ATOM 1004 O O . ALA A 1 125 ? 6.374 2.986 -7.730 1.00 90.94 125 ALA A O 1
ATOM 1005 N N . LEU A 1 126 ? 6.896 4.962 -6.827 1.00 92.12 126 LEU A N 1
ATOM 1006 C CA . LEU A 1 126 ? 5.804 4.919 -5.850 1.00 92.12 126 LEU A CA 1
ATOM 1007 C C . LEU A 1 126 ? 4.425 5.076 -6.512 1.00 92.12 126 LEU A C 1
ATOM 1009 O O . LEU A 1 126 ? 3.469 4.417 -6.108 1.00 92.12 126 LEU A O 1
ATOM 1013 N N . LEU A 1 127 ? 4.316 5.912 -7.547 1.00 90.31 127 LEU A N 1
ATOM 1014 C CA . LEU A 1 127 ? 3.075 6.050 -8.317 1.00 90.31 127 LEU A CA 1
ATOM 1015 C C . LEU A 1 127 ? 2.753 4.760 -9.076 1.00 90.31 127 LEU A C 1
ATOM 1017 O O . LEU A 1 127 ? 1.623 4.279 -9.026 1.00 90.31 127 LEU A O 1
ATOM 1021 N N . SER A 1 128 ? 3.753 4.168 -9.730 1.00 90.75 128 SER A N 1
ATOM 1022 C CA . SER A 1 128 ? 3.617 2.880 -10.409 1.00 90.75 128 SER A CA 1
ATOM 1023 C C . SER A 1 128 ? 3.205 1.780 -9.428 1.00 90.75 128 SER A C 1
ATOM 1025 O O . SER A 1 128 ? 2.324 0.984 -9.754 1.00 90.75 128 SER A O 1
ATOM 1027 N N . LEU A 1 129 ? 3.758 1.775 -8.208 1.00 92.50 129 LEU A N 1
ATOM 1028 C CA . LEU A 1 129 ? 3.400 0.815 -7.164 1.00 92.50 129 LEU A CA 1
ATOM 1029 C C . LEU A 1 129 ? 1.909 0.894 -6.821 1.00 92.50 129 LEU A C 1
ATOM 1031 O O . LEU A 1 129 ? 1.234 -0.130 -6.809 1.00 92.50 129 LEU A O 1
ATOM 1035 N N . LEU A 1 130 ? 1.388 2.104 -6.610 1.00 91.31 130 LEU A N 1
ATOM 1036 C CA . LEU A 1 130 ? -0.026 2.333 -6.301 1.00 91.31 130 LEU A CA 1
ATOM 1037 C C . LEU A 1 130 ? -0.963 1.925 -7.443 1.00 91.31 130 LEU A C 1
ATOM 1039 O O . LEU A 1 130 ? -2.039 1.395 -7.191 1.00 91.31 130 LEU A O 1
ATOM 1043 N N . LEU A 1 131 ? -0.570 2.192 -8.690 1.00 88.88 131 LEU A N 1
ATOM 1044 C CA . LEU A 1 131 ? -1.444 2.015 -9.854 1.00 88.88 131 LEU A CA 1
ATOM 1045 C C . LEU A 1 131 ? -1.376 0.617 -10.471 1.00 88.88 131 LEU A C 1
ATOM 1047 O O . LEU A 1 131 ? -2.335 0.177 -11.098 1.00 88.88 131 LEU A O 1
ATOM 1051 N N . THR A 1 132 ? -0.236 -0.062 -10.343 1.00 89.69 132 THR A N 1
ATOM 1052 C CA . THR A 1 132 ? 0.046 -1.318 -11.060 1.00 89.69 132 THR A CA 1
ATOM 1053 C C . THR A 1 132 ? 0.489 -2.457 -10.147 1.00 89.69 132 THR A C 1
ATOM 1055 O O . THR A 1 132 ? 0.658 -3.580 -10.614 1.00 89.69 132 THR A O 1
ATOM 1058 N N . GLY A 1 133 ? 0.701 -2.186 -8.855 1.00 90.69 133 GLY A N 1
ATOM 1059 C CA . GLY A 1 133 ? 1.226 -3.160 -7.897 1.00 90.69 133 GLY A CA 1
ATOM 1060 C C . GLY A 1 133 ? 2.744 -3.359 -7.960 1.00 90.69 133 GLY A C 1
ATOM 1061 O O . GLY A 1 133 ? 3.295 -4.130 -7.175 1.00 90.69 133 GLY A O 1
ATOM 1062 N N . ARG A 1 134 ? 3.440 -2.665 -8.872 1.00 91.00 134 ARG A N 1
ATOM 1063 C CA . ARG A 1 134 ? 4.884 -2.796 -9.126 1.00 91.00 134 ARG A CA 1
ATOM 1064 C C . ARG A 1 134 ? 5.572 -1.444 -9.033 1.00 91.00 134 ARG A C 1
ATOM 1066 O O . ARG A 1 134 ? 5.140 -0.493 -9.681 1.00 91.00 134 ARG A O 1
ATOM 1073 N N . ALA A 1 135 ? 6.678 -1.356 -8.301 1.00 91.50 135 ALA A N 1
ATOM 1074 C CA . ALA A 1 135 ? 7.404 -0.097 -8.124 1.00 91.50 135 ALA A CA 1
ATOM 1075 C C . ALA A 1 135 ? 8.329 0.259 -9.303 1.00 91.50 135 ALA A C 1
ATOM 1077 O O . ALA A 1 135 ? 9.448 0.718 -9.095 1.00 91.50 135 ALA A O 1
ATOM 1078 N N . SER A 1 136 ? 7.876 0.053 -10.545 1.00 89.19 136 SER A N 1
ATOM 1079 C CA . SER A 1 136 ? 8.697 0.338 -11.724 1.00 89.19 136 SER A CA 1
ATOM 1080 C C . SER A 1 136 ? 8.924 1.850 -11.888 1.00 89.19 136 SER A C 1
ATOM 1082 O O . SER A 1 136 ? 7.953 2.617 -11.958 1.00 89.19 136 SER A O 1
ATOM 1084 N N . PRO A 1 137 ? 10.182 2.309 -12.000 1.00 86.88 137 PRO A N 1
ATOM 1085 C CA . PRO A 1 137 ? 10.491 3.700 -12.315 1.00 86.88 137 PRO A CA 1
ATOM 1086 C C . PRO A 1 137 ? 10.270 4.043 -13.799 1.00 86.88 137 PRO A C 1
ATOM 1088 O O . PRO A 1 137 ? 10.286 5.221 -14.155 1.00 86.88 137 PRO A O 1
ATOM 1091 N N . GLN A 1 138 ? 10.049 3.045 -14.660 1.00 86.12 138 GLN A N 1
ATOM 1092 C CA . GLN A 1 138 ? 10.009 3.195 -16.111 1.00 86.12 138 GLN A CA 1
ATOM 1093 C C . GLN A 1 138 ? 8.573 3.205 -16.653 1.00 86.12 138 GLN A C 1
ATOM 1095 O O . GLN A 1 138 ? 7.737 2.394 -16.267 1.00 86.12 138 GLN A O 1
ATOM 1100 N N . LEU A 1 139 ? 8.293 4.110 -17.596 1.00 82.69 139 LEU A N 1
ATOM 1101 C CA . LEU A 1 139 ? 6.941 4.333 -18.138 1.00 82.69 139 LEU A CA 1
ATOM 1102 C C . LEU A 1 139 ? 6.675 3.707 -19.508 1.00 82.69 139 LEU A C 1
ATOM 1104 O O . LEU A 1 139 ? 5.558 3.798 -20.015 1.00 82.69 139 LEU A O 1
ATOM 1108 N N . PHE A 1 140 ? 7.676 3.082 -20.126 1.00 82.31 140 PHE A N 1
ATOM 1109 C CA . PHE A 1 140 ? 7.458 2.337 -21.363 1.00 82.31 140 PHE A CA 1
ATOM 1110 C C . PHE A 1 140 ? 6.698 1.032 -21.081 1.00 82.31 140 PHE A C 1
ATOM 1112 O O . PHE A 1 140 ? 6.677 0.541 -19.956 1.00 82.31 140 PHE A O 1
ATOM 1119 N N . ASN A 1 141 ? 6.082 0.450 -22.108 1.00 84.50 141 ASN A N 1
ATOM 1120 C CA . ASN A 1 141 ? 5.351 -0.809 -21.966 1.00 84.50 141 ASN A CA 1
ATOM 1121 C C . ASN A 1 141 ? 6.290 -2.016 -22.075 1.00 84.50 141 ASN A C 1
ATOM 1123 O O . ASN A 1 141 ? 7.146 -2.064 -22.959 1.00 84.50 141 ASN A O 1
ATOM 1127 N N . GLY A 1 142 ? 6.059 -3.032 -21.243 1.00 84.31 142 GLY A N 1
ATOM 1128 C CA . GLY A 1 142 ? 6.784 -4.300 -21.303 1.00 84.31 142 GLY A CA 1
ATOM 1129 C C . GLY A 1 142 ? 8.192 -4.223 -20.713 1.00 84.31 142 GLY A C 1
ATOM 1130 O O . GLY A 1 142 ? 8.448 -3.485 -19.766 1.00 84.31 142 GLY A O 1
ATOM 1131 N N . THR A 1 143 ? 9.109 -5.028 -21.243 1.00 83.94 143 THR A N 1
ATOM 1132 C CA . THR A 1 143 ? 10.505 -5.072 -20.789 1.00 83.94 143 THR A CA 1
ATOM 1133 C C . THR A 1 143 ? 11.434 -4.671 -21.917 1.00 83.94 143 THR A C 1
ATOM 1135 O O . THR A 1 143 ? 11.269 -5.166 -23.032 1.00 83.94 143 THR A O 1
ATOM 1138 N N . LEU A 1 144 ? 12.420 -3.835 -21.612 1.00 80.44 144 LEU A N 1
ATOM 1139 C CA . LEU A 1 144 ? 13.444 -3.412 -22.555 1.00 80.44 144 LEU A CA 1
ATOM 1140 C C . LEU A 1 144 ? 14.792 -3.966 -22.106 1.00 80.44 144 LEU A C 1
ATOM 1142 O O . LEU A 1 144 ? 15.213 -3.726 -20.976 1.00 80.44 144 LEU A O 1
ATOM 1146 N N . ASP A 1 145 ? 15.475 -4.675 -22.994 1.00 78.25 145 ASP A N 1
ATOM 1147 C CA . ASP A 1 145 ? 16.862 -5.060 -22.763 1.00 78.25 145 ASP A CA 1
ATOM 1148 C C . ASP A 1 145 ? 17.742 -3.858 -23.123 1.00 78.25 145 ASP A C 1
ATOM 1150 O O . ASP A 1 145 ? 17.843 -3.467 -24.287 1.00 78.25 145 ASP A O 1
ATOM 1154 N N . SER A 1 146 ? 18.311 -3.215 -22.103 1.00 68.12 146 SER A N 1
ATOM 1155 C CA . SER A 1 146 ? 19.251 -2.112 -22.270 1.00 68.12 146 SER A CA 1
ATOM 1156 C C . SER A 1 146 ? 20.673 -2.639 -22.141 1.00 68.12 146 SER A C 1
ATOM 1158 O O . SER A 1 146 ? 21.006 -3.349 -21.192 1.00 68.12 146 SER A O 1
ATOM 1160 N N . SER A 1 147 ? 21.515 -2.268 -23.099 1.00 63.47 147 SER A N 1
ATOM 1161 C CA . SER A 1 147 ? 22.955 -2.510 -23.079 1.00 63.47 147 SER A CA 1
ATOM 1162 C C . SER A 1 147 ? 23.716 -1.203 -22.839 1.00 63.47 147 SER A C 1
ATOM 1164 O O . SER A 1 147 ? 24.702 -0.922 -23.523 1.00 63.47 147 SER A O 1
ATOM 1166 N N . GLU A 1 148 ? 23.235 -0.349 -21.935 1.00 58.47 148 GLU A N 1
ATOM 1167 C CA . GLU A 1 148 ? 24.040 0.783 -21.469 1.00 58.47 148 GLU A CA 1
ATOM 1168 C C . GLU A 1 148 ? 25.207 0.266 -20.605 1.00 58.47 148 GLU A C 1
ATOM 1170 O O . GLU A 1 148 ? 25.042 -0.619 -19.766 1.00 58.47 148 GLU A O 1
ATOM 1175 N N . ASP A 1 149 ? 26.413 0.782 -20.861 1.00 56.72 149 ASP A N 1
ATOM 1176 C CA . ASP A 1 149 ? 27.676 0.427 -20.188 1.00 56.72 149 ASP A CA 1
ATOM 1177 C C . ASP A 1 149 ? 28.145 -1.042 -20.299 1.00 56.72 149 ASP A C 1
ATOM 1179 O O . ASP A 1 149 ? 28.967 -1.504 -19.507 1.00 56.72 149 ASP A O 1
ATOM 1183 N N . GLY A 1 150 ? 27.679 -1.797 -21.302 1.00 58.00 150 GLY A N 1
ATOM 1184 C CA . GLY A 1 150 ? 28.150 -3.170 -21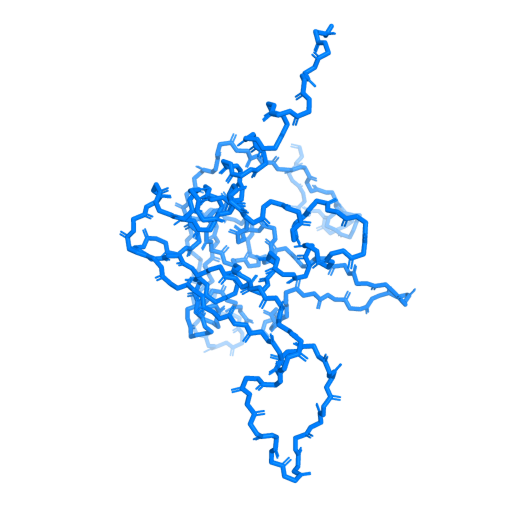.562 1.00 58.00 150 GLY A CA 1
ATOM 1185 C C . GLY A 1 150 ? 27.659 -4.220 -20.554 1.00 58.00 150 GLY A C 1
ATOM 1186 O O . GLY A 1 150 ? 28.067 -5.379 -20.625 1.00 58.00 150 GLY A O 1
ATOM 1187 N N . LEU A 1 151 ? 26.766 -3.830 -19.643 1.00 57.53 151 LEU A N 1
ATOM 1188 C CA . LEU A 1 151 ? 26.003 -4.720 -18.776 1.00 57.53 151 LEU A CA 1
ATOM 1189 C C . LEU A 1 151 ? 24.603 -4.876 -19.368 1.00 57.53 151 LEU A C 1
ATOM 1191 O O . LEU A 1 151 ? 23.838 -3.916 -19.400 1.00 57.53 151 LEU A O 1
ATOM 1195 N N . GLU A 1 152 ? 24.254 -6.083 -19.813 1.00 59.09 152 GLU A N 1
ATOM 1196 C CA . GLU A 1 152 ? 22.873 -6.395 -20.189 1.00 59.09 152 GLU A CA 1
ATOM 1197 C C . GLU A 1 152 ? 21.976 -6.233 -18.955 1.00 59.09 152 GLU A C 1
ATOM 1199 O O . GLU A 1 152 ? 22.068 -6.992 -17.987 1.00 59.09 152 GLU A O 1
ATOM 1204 N N . ARG A 1 153 ? 21.126 -5.204 -18.963 1.00 68.25 153 ARG A N 1
ATOM 1205 C CA . ARG A 1 153 ? 20.154 -4.938 -17.903 1.00 68.25 153 ARG A CA 1
ATOM 1206 C C . ARG A 1 153 ? 18.762 -4.896 -18.500 1.00 68.25 153 ARG A C 1
ATOM 1208 O O . ARG A 1 153 ? 18.448 -4.065 -19.350 1.00 68.25 153 ARG A O 1
ATOM 1215 N N . ARG A 1 154 ? 17.904 -5.782 -18.007 1.00 73.06 154 ARG A N 1
ATOM 1216 C CA . ARG A 1 154 ? 16.495 -5.811 -18.380 1.00 73.06 154 ARG A CA 1
ATOM 1217 C C . ARG A 1 154 ? 15.733 -4.777 -17.562 1.00 73.06 154 ARG A C 1
ATOM 1219 O O . ARG A 1 154 ? 15.462 -4.987 -16.383 1.00 73.06 154 ARG A O 1
ATOM 1226 N N . LEU A 1 155 ? 15.386 -3.664 -18.194 1.00 79.12 155 LEU A N 1
ATOM 1227 C CA . LEU A 1 155 ? 14.536 -2.637 -17.611 1.00 79.12 155 LEU A CA 1
ATOM 1228 C C . LEU A 1 155 ? 13.079 -3.111 -17.666 1.00 79.12 155 LEU A C 1
ATOM 1230 O O . LEU A 1 155 ? 12.570 -3.482 -18.729 1.00 79.12 155 LEU A O 1
ATOM 1234 N N . GLN A 1 156 ? 12.400 -3.109 -16.521 1.00 78.12 156 GLN A N 1
ATOM 1235 C CA . GLN A 1 156 ? 10.980 -3.447 -16.439 1.00 78.12 156 GLN A CA 1
ATOM 1236 C C . GLN A 1 156 ? 10.156 -2.168 -16.480 1.00 78.12 156 GLN A C 1
ATOM 1238 O O . GLN A 1 156 ? 10.238 -1.359 -15.562 1.00 78.12 156 GLN A O 1
ATOM 1243 N N . GLY A 1 157 ? 9.373 -1.990 -17.537 1.00 83.25 157 GLY A N 1
ATOM 1244 C CA . GLY A 1 157 ? 8.371 -0.941 -17.642 1.00 83.25 157 GLY A CA 1
ATOM 1245 C C . GLY A 1 157 ? 7.020 -1.380 -17.084 1.00 83.25 157 GLY A C 1
ATOM 1246 O O . GLY A 1 157 ? 6.917 -2.281 -16.249 1.00 83.25 157 GLY A O 1
ATOM 1247 N N . ILE A 1 158 ? 5.958 -0.758 -17.583 1.00 84.44 158 ILE A N 1
ATOM 1248 C CA . ILE A 1 158 ? 4.582 -1.062 -17.207 1.00 84.44 158 ILE A CA 1
ATOM 1249 C C . ILE A 1 158 ? 4.140 -2.361 -17.897 1.00 84.44 158 ILE A C 1
ATOM 1251 O O . ILE A 1 158 ? 4.075 -2.450 -19.126 1.00 84.44 158 ILE A O 1
ATOM 1255 N N . LEU A 1 159 ? 3.861 -3.392 -17.094 1.00 82.50 159 LEU A N 1
ATOM 1256 C CA . LEU A 1 159 ? 3.522 -4.742 -17.575 1.00 82.50 159 LEU A CA 1
ATOM 1257 C C . LEU A 1 159 ? 2.018 -4.960 -17.766 1.00 82.50 159 LEU A C 1
ATOM 1259 O O . LEU A 1 159 ? 1.610 -5.863 -18.495 1.00 82.50 159 LEU A O 1
ATOM 1263 N N . SER A 1 160 ? 1.192 -4.150 -17.113 1.00 79.94 160 SER A N 1
ATOM 1264 C CA . SER A 1 160 ? -0.262 -4.238 -17.170 1.00 79.94 160 SER A CA 1
ATOM 1265 C C . SER A 1 160 ? -0.870 -2.848 -17.269 1.00 79.94 160 SER A C 1
ATOM 1267 O O . SER A 1 160 ? -0.336 -1.861 -16.764 1.00 79.94 160 SER A O 1
ATOM 1269 N N . ARG A 1 161 ? -2.007 -2.760 -17.954 1.00 78.19 161 ARG A N 1
ATOM 1270 C CA . ARG A 1 161 ? -2.758 -1.513 -18.044 1.00 78.19 161 ARG A CA 1
ATOM 1271 C C . ARG A 1 161 ? -3.591 -1.352 -16.774 1.00 78.19 161 ARG A C 1
ATOM 1273 O O . ARG A 1 161 ? -4.426 -2.206 -16.501 1.00 78.19 161 ARG A O 1
ATOM 1280 N N . GLY A 1 162 ? -3.362 -0.271 -16.033 1.00 74.12 162 GLY A N 1
ATOM 1281 C CA . GLY A 1 162 ? -4.204 0.102 -14.896 1.00 74.12 162 GLY A CA 1
ATOM 1282 C C . GLY A 1 162 ? -5.547 0.689 -15.339 1.00 74.12 162 GLY A C 1
ATOM 1283 O O . GLY A 1 162 ? -5.659 1.245 -16.435 1.00 74.12 162 GLY A O 1
ATOM 1284 N N . ASP A 1 163 ? -6.552 0.596 -14.468 1.00 77.56 163 ASP A N 1
ATOM 1285 C CA . ASP A 1 163 ? -7.872 1.214 -14.675 1.00 77.56 163 ASP A CA 1
ATOM 1286 C C . ASP A 1 163 ? -7.816 2.746 -14.578 1.00 77.56 163 ASP A C 1
ATOM 1288 O O . ASP A 1 163 ? -8.610 3.460 -15.193 1.00 77.56 163 ASP A O 1
ATOM 1292 N N . VAL A 1 164 ? -6.842 3.250 -13.817 1.00 80.25 164 VAL A N 1
ATOM 1293 C CA . VAL A 1 164 ? -6.579 4.672 -13.599 1.00 80.25 164 VAL A CA 1
ATOM 1294 C C . VAL A 1 164 ? -5.154 4.984 -14.049 1.00 80.25 164 VAL A C 1
ATOM 1296 O O . VAL A 1 164 ? -4.215 4.254 -13.737 1.00 80.25 164 VAL A O 1
ATOM 1299 N N . GLY A 1 165 ? -4.995 6.082 -14.785 1.00 80.50 165 GLY A N 1
ATOM 1300 C CA . GLY A 1 165 ? -3.699 6.629 -15.182 1.00 80.50 165 GLY A CA 1
ATOM 1301 C C . GLY A 1 165 ? -3.541 8.071 -14.709 1.00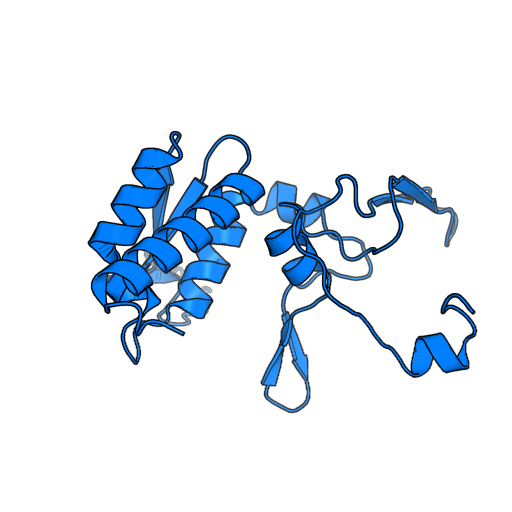 80.50 165 GLY A C 1
ATOM 1302 O O . GLY A 1 165 ? -4.483 8.684 -14.210 1.00 80.50 165 GLY A O 1
ATOM 1303 N N . TYR A 1 166 ? -2.349 8.628 -14.896 1.00 78.94 166 TYR A N 1
ATOM 1304 C CA . TYR A 1 166 ? -2.054 10.028 -14.604 1.00 78.94 166 TYR A CA 1
ATOM 1305 C C . TYR A 1 166 ? -1.322 10.659 -15.789 1.00 78.94 166 TYR A C 1
ATOM 1307 O O . TYR A 1 166 ? -0.692 9.974 -16.596 1.00 78.94 166 TYR A O 1
ATOM 1315 N N . LEU A 1 167 ? -1.434 11.979 -15.906 1.00 81.12 167 LEU A N 1
ATOM 1316 C CA . LEU A 1 167 ? -0.737 12.740 -16.933 1.00 81.12 167 LEU A CA 1
ATOM 1317 C C . LEU A 1 167 ? 0.614 13.186 -16.381 1.00 81.12 167 LEU A C 1
ATOM 1319 O O . LEU A 1 167 ? 0.678 13.880 -15.367 1.00 81.12 167 LEU A O 1
ATOM 1323 N N . TYR A 1 168 ? 1.684 12.786 -17.061 1.00 75.12 168 TYR A N 1
ATOM 1324 C CA . TYR A 1 168 ? 3.038 13.227 -16.764 1.00 75.12 168 TYR A CA 1
ATOM 1325 C C . TYR A 1 168 ? 3.470 14.282 -17.778 1.00 75.12 168 TYR A C 1
ATOM 1327 O O . TYR A 1 168 ? 3.363 14.077 -18.986 1.00 75.12 168 TYR A O 1
ATOM 1335 N N . TRP A 1 169 ? 3.983 15.405 -17.283 1.00 76.94 169 TRP A N 1
ATOM 1336 C CA . TRP A 1 169 ? 4.594 16.432 -18.113 1.00 76.94 169 TRP A CA 1
ATOM 1337 C C . TRP A 1 169 ? 5.960 16.801 -17.542 1.00 76.94 169 TRP A C 1
ATOM 1339 O O . TRP A 1 169 ? 6.081 17.111 -16.358 1.00 76.94 169 TRP A O 1
ATOM 1349 N N . SER A 1 170 ? 6.983 16.778 -18.397 1.00 73.31 170 SER A N 1
ATOM 1350 C CA . SER A 1 170 ? 8.343 17.182 -18.052 1.00 73.31 170 SER A CA 1
ATOM 1351 C C . SER A 1 170 ? 8.884 18.144 -19.096 1.00 73.31 170 SER A C 1
ATOM 1353 O O . SER A 1 170 ? 8.996 17.811 -20.278 1.00 73.31 170 SER A O 1
ATOM 1355 N N . ARG A 1 171 ? 9.260 19.339 -18.636 1.00 73.31 171 ARG A N 1
ATOM 1356 C CA . ARG A 1 171 ? 9.898 20.356 -19.474 1.00 73.31 171 ARG A CA 1
ATOM 1357 C C . ARG A 1 171 ? 11.229 19.865 -20.043 1.00 73.31 171 ARG A C 1
ATOM 1359 O O . ARG A 1 171 ? 11.504 20.084 -21.212 1.00 73.31 171 ARG A O 1
ATOM 1366 N N . GLU A 1 172 ? 12.007 19.130 -19.256 1.00 71.62 172 GLU A N 1
ATOM 1367 C CA . GLU A 1 172 ? 13.291 18.576 -19.696 1.00 71.62 172 GLU A CA 1
ATOM 1368 C C . GLU A 1 172 ? 13.119 17.530 -20.802 1.00 71.62 172 GLU A C 1
ATOM 1370 O O . GLU A 1 172 ? 13.900 17.500 -21.750 1.00 71.62 172 GLU A O 1
ATOM 1375 N N . GLN A 1 173 ? 12.085 16.685 -20.719 1.00 67.56 173 GLN A N 1
ATOM 1376 C CA . GLN A 1 173 ? 11.784 15.719 -21.781 1.00 67.56 173 GLN A CA 1
ATOM 1377 C C . GLN A 1 173 ? 11.244 16.400 -23.042 1.00 67.56 173 GLN A C 1
ATOM 1379 O O . GLN A 1 173 ? 11.546 15.951 -24.148 1.00 67.56 173 GLN A O 1
ATOM 1384 N N . MET A 1 174 ? 10.490 17.494 -22.889 1.00 70.25 174 MET A N 1
ATOM 1385 C CA . MET A 1 174 ? 10.045 18.332 -24.004 1.00 70.25 174 MET A CA 1
ATOM 1386 C C . MET A 1 174 ? 11.241 18.962 -24.729 1.00 70.25 174 MET A C 1
ATOM 1388 O O . MET A 1 174 ? 11.346 18.844 -25.948 1.00 70.25 174 MET A O 1
ATOM 1392 N N . ASP A 1 175 ? 12.176 19.548 -23.979 1.00 72.94 175 ASP A N 1
ATOM 1393 C CA . ASP A 1 175 ? 13.377 20.187 -24.525 1.00 72.94 175 ASP A CA 1
ATOM 1394 C C . ASP A 1 175 ? 14.332 19.160 -25.170 1.00 72.94 175 ASP A C 1
ATOM 1396 O O . ASP A 1 175 ? 15.022 19.471 -26.140 1.00 72.94 175 ASP A O 1
ATOM 1400 N N . ARG A 1 176 ? 14.330 17.907 -24.687 1.00 72.38 176 ARG A N 1
ATOM 1401 C CA . ARG A 1 176 ? 15.066 16.772 -25.279 1.00 72.38 176 ARG A CA 1
ATOM 1402 C C . ARG A 1 176 ? 14.330 16.075 -26.434 1.00 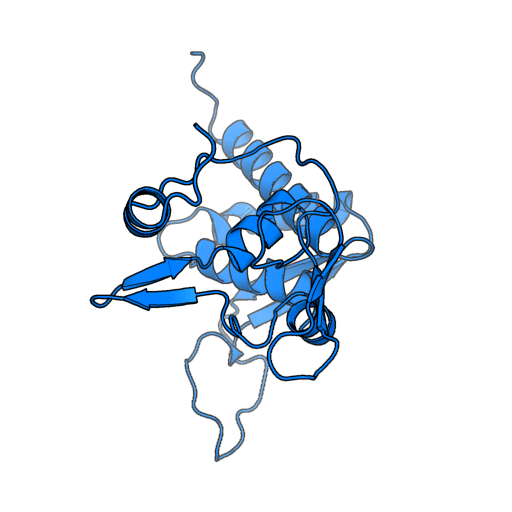72.38 176 ARG A C 1
ATOM 1404 O O . ARG A 1 176 ? 14.878 15.137 -27.006 1.00 72.38 176 ARG A O 1
ATOM 1411 N N . GLY A 1 177 ? 13.109 16.494 -26.780 1.00 61.97 177 GLY A N 1
ATOM 1412 C CA . GLY A 1 177 ? 12.318 15.899 -27.865 1.00 61.97 177 GLY A CA 1
ATOM 1413 C C . GLY A 1 177 ? 11.843 14.461 -27.607 1.00 61.97 177 GLY A C 1
ATOM 1414 O O . GLY A 1 177 ? 11.538 13.746 -28.556 1.00 61.97 177 GLY A O 1
ATOM 1415 N N . LEU A 1 178 ? 11.794 14.034 -26.341 1.00 63.28 178 LEU A N 1
ATOM 1416 C CA . LEU A 1 178 ? 11.425 12.674 -25.922 1.00 63.28 178 LEU A CA 1
ATOM 1417 C C . LEU A 1 178 ? 9.914 12.496 -25.694 1.00 63.28 178 LEU A C 1
ATOM 1419 O O . LEU A 1 178 ? 9.462 11.381 -25.441 1.00 63.28 178 LEU A O 1
ATOM 1423 N N . LEU A 1 179 ? 9.129 13.574 -25.772 1.00 56.44 179 LEU A N 1
ATOM 1424 C CA . LEU A 1 179 ? 7.671 13.503 -25.692 1.00 56.44 179 LEU A CA 1
ATOM 1425 C C . LEU A 1 179 ? 7.066 13.209 -27.078 1.00 56.44 179 LEU A C 1
ATOM 1427 O O . LEU A 1 179 ? 7.534 13.773 -28.072 1.00 56.44 179 LEU A O 1
ATOM 1431 N N . PRO A 1 180 ? 6.024 12.360 -27.167 1.00 56.56 180 PRO A N 1
ATOM 1432 C CA . PRO A 1 180 ? 5.307 12.142 -28.419 1.00 56.56 180 PRO A CA 1
ATOM 1433 C C . PRO A 1 180 ? 4.695 13.462 -28.917 1.00 56.56 180 PRO A C 1
ATOM 1435 O O . PRO A 1 180 ? 4.138 14.225 -28.126 1.00 56.56 180 PRO A O 1
ATOM 1438 N N . LYS A 1 181 ? 4.856 13.733 -30.219 1.00 47.31 181 LYS A N 1
ATOM 1439 C CA . LYS A 1 181 ? 4.272 14.895 -30.907 1.00 47.31 181 LYS A CA 1
ATOM 1440 C C . LYS A 1 181 ? 2.775 14.737 -31.126 1.00 47.31 181 LYS A C 1
ATOM 1442 O O . LYS A 1 181 ? 2.353 13.599 -31.428 1.00 47.31 181 LYS A O 1
#

pLDDT: mean 85.74, std 11.22, range [47.31, 98.12]

Sequence (181 aa):
LQDVGQGDQEKALAVALSDSLWLVGEEKATVTLVTKDYCITPHLDYKLDNFTEKLQLFTFDKKDDVRKFILDHIQCFKEEGSHGVILFLYSLICSRTLDRLRDDLDSNTSHLLHLSLGNFVCHQALLSLLLTGRASPQLFNGTLDSSEDGLERRLQGILSRGDVGYLYWSREQMDRGLLPK

Foldseek 3Di:
DPDQDPLNVLLVVLLLLLVQQCLLLVQKFKAKAFDPDFPDDDDPPDDDPVTPRRIDIDMDRDSVVSSVVCSVVVCCQPPVPSCNVVRSVVRSCVSNDPVQQCVLDDPVDPDQWDQDPNDIDGQCLVVCCRFRSGSANAADEAWDQDCPPNDGDIRGHRDDDGPDDDDDDDPVCVVVVVDDD